Protein AF-A0A2I0TPC4-F1 (afdb_monomer_lite)

Secondary structure (DSSP, 8-state):
-HHHHHHHHHHHHHHHHHHS-SSHHHHHHHHHHHHHHHHTSTT-TTS-HHHHHHHTTPPPHHHHHHHHHHHHHHHHHHHHHHHHHHHH--

Radius of gyration: 18.24 Å; chains: 1; bounding box: 35×21×56 Å

Sequence (90 aa):
MPLYYSLVRPHLEYCVQLWSPQHRKDMDLLQWIQQRAMKIIRGLEHLFYEDRLRELGLFSLEKRRIQGDPIVAFSYLQGAYRKILISIFK

Structure (mmCIF, N/CA/C/O backbone):
data_AF-A0A2I0TPC4-F1
#
_entry.id   AF-A0A2I0TPC4-F1
#
loop_
_atom_site.group_PDB
_atom_site.id
_atom_site.type_symbol
_atom_site.label_atom_id
_atom_site.label_alt_id
_atom_site.label_comp_id
_atom_site.label_asym_id
_atom_site.label_entity_id
_atom_site.label_seq_id
_atom_site.pdbx_PDB_ins_code
_atom_site.Cartn_x
_atom_site.Cartn_y
_atom_site.Cartn_z
_atom_site.occupancy
_atom_site.B_iso_or_equiv
_atom_site.auth_seq_id
_atom_site.auth_comp_id
_atom_site.auth_asym_id
_atom_site.auth_atom_id
_atom_site.pdbx_PDB_model_num
ATOM 1 N N . MET A 1 1 ? -13.212 6.598 -28.666 1.00 58.53 1 MET A N 1
ATOM 2 C CA . MET A 1 1 ? -13.077 7.195 -27.317 1.00 58.53 1 MET A CA 1
ATOM 3 C C . MET A 1 1 ? -11.606 7.505 -26.992 1.00 58.53 1 MET A C 1
ATOM 5 O O . MET A 1 1 ? -11.038 6.856 -26.122 1.00 58.53 1 MET A O 1
ATOM 9 N N . PRO A 1 2 ? -10.954 8.462 -27.685 1.00 69.69 2 PRO A N 1
ATOM 10 C CA . PRO A 1 2 ? -9.522 8.749 -27.498 1.00 69.69 2 PRO A CA 1
ATOM 11 C C . PRO A 1 2 ? -9.245 9.642 -26.276 1.00 69.69 2 PRO A C 1
ATOM 13 O O . PRO A 1 2 ? -8.188 9.540 -25.664 1.00 69.69 2 PRO A O 1
ATOM 16 N N . LEU A 1 3 ? -10.221 10.477 -25.897 1.00 69.75 3 LEU A N 1
ATOM 17 C CA . LEU A 1 3 ? -10.084 11.513 -24.867 1.00 69.75 3 LEU A CA 1
ATOM 18 C C . LEU A 1 3 ? -9.950 10.958 -23.442 1.00 69.75 3 LEU A C 1
ATOM 20 O O . LEU A 1 3 ? -9.184 11.491 -22.644 1.00 69.75 3 LEU A O 1
ATOM 24 N N . TYR A 1 4 ? -10.656 9.865 -23.129 1.00 70.69 4 TYR A N 1
ATOM 25 C CA . TYR A 1 4 ? -10.541 9.199 -21.828 1.00 70.69 4 TYR A CA 1
ATOM 26 C C . TYR A 1 4 ? -9.114 8.696 -21.615 1.00 70.69 4 TYR A C 1
ATOM 28 O O . TYR A 1 4 ? -8.480 9.037 -20.628 1.00 70.69 4 TYR A O 1
ATOM 36 N N . TYR A 1 5 ? -8.554 7.968 -22.582 1.00 67.25 5 TYR A N 1
ATOM 37 C CA . TYR A 1 5 ? -7.179 7.493 -22.469 1.00 67.25 5 TYR A CA 1
ATOM 38 C C . TYR A 1 5 ? -6.155 8.631 -22.478 1.00 67.25 5 TYR A C 1
ATOM 40 O O . TYR A 1 5 ? -5.181 8.538 -21.747 1.00 67.25 5 TYR A O 1
ATOM 48 N N . SER A 1 6 ? -6.348 9.710 -23.242 1.00 74.69 6 SER A N 1
ATOM 49 C CA . SER A 1 6 ? -5.372 10.808 -23.268 1.00 74.69 6 SER A CA 1
ATOM 50 C C . SER A 1 6 ? -5.358 11.654 -21.995 1.00 74.69 6 SER A C 1
ATOM 52 O O . SER A 1 6 ? -4.315 12.198 -21.662 1.00 74.69 6 SER A O 1
ATOM 54 N N . LEU A 1 7 ? -6.488 11.784 -21.294 1.00 76.12 7 LEU A N 1
ATOM 55 C CA . LEU A 1 7 ? -6.583 12.601 -20.078 1.00 76.12 7 LEU A CA 1
ATOM 56 C C . LEU A 1 7 ? -6.449 11.760 -18.811 1.00 76.12 7 LEU A C 1
ATOM 58 O O . LEU A 1 7 ? -5.711 12.111 -17.900 1.00 76.12 7 LEU A O 1
ATOM 62 N N . VAL A 1 8 ? -7.127 10.618 -18.752 1.00 79.06 8 VAL A N 1
ATOM 63 C CA . VAL A 1 8 ? -7.206 9.798 -17.539 1.00 79.06 8 VAL A CA 1
ATOM 64 C C . VAL A 1 8 ? -5.949 8.957 -17.353 1.00 79.06 8 VAL A C 1
ATOM 66 O O . VAL A 1 8 ? -5.508 8.769 -16.222 1.00 79.06 8 VAL A O 1
ATOM 69 N N . ARG A 1 9 ? -5.319 8.491 -18.440 1.00 79.25 9 ARG A N 1
ATOM 70 C CA . ARG A 1 9 ? -4.118 7.651 -18.347 1.00 79.25 9 ARG A CA 1
ATOM 71 C C . ARG A 1 9 ? -2.906 8.390 -17.766 1.00 79.25 9 ARG A C 1
ATOM 73 O O . ARG A 1 9 ? -2.311 7.812 -16.865 1.00 79.25 9 ARG A O 1
ATOM 80 N N . PRO A 1 10 ? -2.567 9.635 -18.163 1.00 76.31 10 PRO A N 1
ATOM 81 C CA . PRO A 1 10 ? -1.481 10.377 -17.517 1.00 76.31 10 PRO A CA 1
ATOM 82 C C . PRO A 1 10 ? -1.719 10.592 -16.020 1.00 76.31 10 PRO A C 1
ATOM 84 O O . PRO A 1 10 ? -0.791 10.469 -15.225 1.00 76.31 10 PRO A O 1
ATOM 87 N N . HIS A 1 11 ? -2.967 10.859 -15.615 1.00 72.81 11 HIS A N 1
ATOM 88 C CA . HIS A 1 11 ? -3.313 11.004 -14.201 1.00 72.81 11 HIS A CA 1
ATOM 89 C C . HIS A 1 11 ? -3.191 9.681 -13.440 1.00 72.81 11 HIS A C 1
ATOM 91 O O . HIS A 1 11 ? -2.627 9.660 -12.350 1.00 72.81 11 HIS A O 1
ATOM 97 N N . LEU A 1 12 ? -3.653 8.569 -14.017 1.00 67.25 12 LEU A N 1
ATOM 98 C CA . LEU A 1 12 ? -3.485 7.244 -13.418 1.00 67.25 12 LEU A CA 1
ATOM 99 C C . LEU A 1 12 ? -2.014 6.826 -13.340 1.00 67.25 12 LEU A C 1
ATOM 101 O O . LEU A 1 12 ? -1.596 6.317 -12.306 1.00 67.25 12 LEU A O 1
ATOM 105 N N . GLU A 1 13 ? -1.224 7.063 -14.388 1.00 68.19 13 GLU A N 1
ATOM 106 C CA . GLU A 1 13 ? 0.216 6.773 -14.413 1.00 68.19 13 GLU A CA 1
ATOM 107 C C . GLU A 1 13 ? 0.979 7.611 -13.376 1.00 68.19 13 GLU A C 1
ATOM 109 O O . GLU A 1 13 ? 1.864 7.090 -12.698 1.00 68.19 13 GLU A O 1
ATOM 114 N N . TYR A 1 14 ? 0.584 8.868 -13.161 1.00 65.50 14 TYR A N 1
ATOM 115 C CA . TYR A 1 14 ? 1.106 9.681 -12.062 1.00 65.50 14 TYR A CA 1
ATOM 116 C C . TYR A 1 14 ? 0.700 9.125 -10.687 1.00 65.50 14 TYR A C 1
ATOM 118 O O . TYR A 1 14 ? 1.538 8.973 -9.798 1.00 65.50 14 TYR A O 1
ATOM 126 N N . CYS A 1 15 ? -0.569 8.739 -10.511 1.00 68.12 15 CYS A N 1
ATOM 127 C CA . CYS A 1 15 ? -1.030 8.113 -9.272 1.00 68.12 15 CYS A CA 1
ATOM 128 C C . CYS A 1 15 ? -0.296 6.798 -8.980 1.00 68.12 15 CYS A C 1
ATOM 130 O O . CYS A 1 15 ? -0.080 6.487 -7.816 1.00 68.12 15 CYS A O 1
ATOM 132 N N . VAL A 1 16 ? 0.134 6.037 -9.991 1.00 65.69 16 VAL A N 1
ATOM 133 C CA . VAL A 1 16 ? 0.914 4.801 -9.795 1.00 65.69 16 VAL A CA 1
ATOM 134 C C . VAL A 1 16 ? 2.2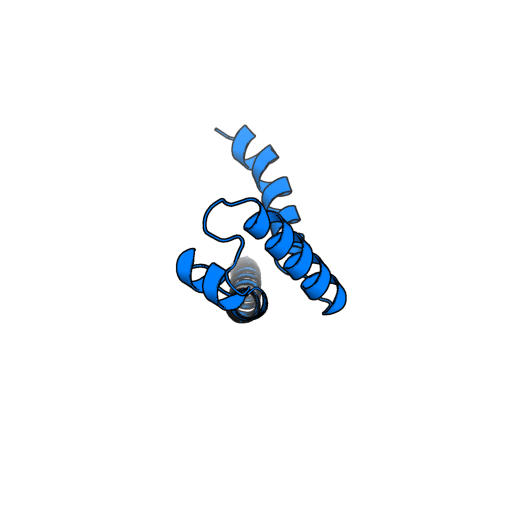41 5.071 -9.080 1.00 65.69 16 VAL A C 1
ATOM 136 O O . VAL A 1 16 ? 2.621 4.279 -8.220 1.00 65.69 16 VAL A O 1
ATOM 139 N N . GLN A 1 17 ? 2.914 6.195 -9.351 1.00 64.19 17 GLN A N 1
ATOM 140 C CA . GLN A 1 17 ? 4.119 6.583 -8.602 1.00 64.19 17 GLN A CA 1
ATOM 141 C C . GLN A 1 17 ? 3.793 6.894 -7.139 1.00 64.19 17 GLN A C 1
ATOM 143 O O . GLN A 1 17 ? 4.510 6.459 -6.241 1.00 64.19 17 GLN A O 1
ATOM 148 N N . LEU A 1 18 ? 2.674 7.583 -6.900 1.00 64.31 18 LEU A N 1
ATOM 149 C CA . LEU A 1 18 ? 2.181 7.853 -5.551 1.00 64.31 18 LEU A CA 1
ATOM 150 C C . LEU A 1 18 ? 1.813 6.558 -4.810 1.00 64.31 18 LEU A C 1
ATOM 152 O O . LEU A 1 18 ? 2.044 6.461 -3.617 1.00 64.31 18 LEU A O 1
ATOM 156 N N . TRP A 1 19 ? 1.282 5.541 -5.489 1.00 63.31 19 TRP A N 1
ATOM 157 C CA . TRP A 1 19 ? 0.982 4.237 -4.882 1.00 63.31 19 TRP A CA 1
ATOM 158 C C . TRP A 1 19 ? 2.211 3.330 -4.720 1.00 63.31 19 TRP A C 1
ATOM 160 O O . TRP A 1 19 ? 2.119 2.314 -4.028 1.00 63.31 19 TRP A O 1
ATOM 170 N N . SER A 1 20 ? 3.350 3.691 -5.319 1.00 66.00 20 SER A N 1
ATOM 171 C CA . SER A 1 20 ? 4.611 2.943 -5.264 1.00 66.00 20 SER A CA 1
ATOM 172 C C . SER A 1 20 ? 5.795 3.830 -4.835 1.00 66.00 20 SER A C 1
ATOM 174 O O . SER A 1 20 ? 6.764 3.990 -5.587 1.00 66.00 20 SER A O 1
ATOM 176 N N . PRO A 1 21 ? 5.745 4.416 -3.626 1.00 66.44 21 PRO A N 1
ATOM 177 C CA . PRO A 1 21 ? 6.817 5.251 -3.087 1.00 66.44 21 PRO A CA 1
ATOM 178 C C . PRO A 1 21 ? 8.155 4.498 -3.014 1.00 66.44 21 PRO A C 1
ATOM 180 O O . PRO A 1 21 ? 8.266 3.431 -2.405 1.00 66.44 21 PRO A O 1
ATOM 183 N N . GLN A 1 22 ? 9.206 5.077 -3.602 1.00 66.12 22 GLN A N 1
ATOM 184 C CA . GLN A 1 22 ? 10.552 4.492 -3.581 1.00 66.12 22 GLN A CA 1
ATOM 185 C C . GLN A 1 22 ? 11.191 4.566 -2.185 1.00 66.12 22 GLN A C 1
ATOM 187 O O . GLN A 1 22 ? 11.905 3.638 -1.789 1.00 66.12 22 GLN A O 1
ATOM 192 N N . HIS A 1 23 ? 10.896 5.620 -1.415 1.00 71.44 23 HIS A N 1
ATOM 193 C CA . HIS A 1 23 ? 11.454 5.862 -0.085 1.00 71.44 23 HIS A CA 1
ATOM 194 C C . HIS A 1 23 ? 10.536 5.368 1.041 1.00 71.44 23 HIS A C 1
ATOM 196 O O . HIS A 1 23 ? 9.319 5.535 0.997 1.00 71.44 23 HIS A O 1
ATOM 202 N N . ARG A 1 24 ? 11.132 4.826 2.115 1.00 72.69 24 ARG A N 1
ATOM 203 C CA . ARG A 1 24 ? 10.385 4.363 3.303 1.00 72.69 24 ARG A CA 1
ATOM 204 C C . ARG A 1 24 ? 9.536 5.464 3.955 1.00 72.69 24 ARG A C 1
ATOM 206 O O . ARG A 1 24 ? 8.419 5.192 4.362 1.00 72.69 24 ARG A O 1
ATOM 213 N N . LYS A 1 25 ? 10.021 6.710 3.982 1.00 78.44 25 LYS A N 1
ATOM 214 C CA . LYS A 1 25 ? 9.288 7.850 4.565 1.00 78.44 25 LYS A CA 1
ATOM 215 C C . LYS A 1 25 ? 7.964 8.132 3.849 1.00 78.44 25 LYS A C 1
ATOM 217 O O . LYS A 1 25 ? 6.968 8.449 4.491 1.00 78.44 25 LYS A O 1
ATOM 222 N N . ASP A 1 26 ? 7.953 7.980 2.529 1.00 80.38 26 ASP A N 1
ATOM 223 C CA . ASP A 1 26 ? 6.755 8.196 1.722 1.00 80.38 26 ASP A CA 1
ATOM 224 C C . ASP A 1 26 ? 5.767 7.033 1.907 1.00 80.38 26 ASP A C 1
ATOM 226 O O . ASP A 1 26 ? 4.559 7.258 1.969 1.00 80.38 26 ASP A O 1
ATOM 230 N N . MET A 1 27 ? 6.268 5.800 2.092 1.00 77.62 27 MET A N 1
ATOM 231 C CA . MET A 1 27 ? 5.437 4.650 2.482 1.00 77.62 27 MET A CA 1
ATOM 232 C C . MET A 1 27 ? 4.726 4.886 3.815 1.00 77.62 27 MET A C 1
ATOM 234 O O . MET A 1 27 ? 3.522 4.648 3.897 1.00 77.62 27 MET A O 1
ATOM 238 N N . ASP A 1 28 ? 5.439 5.382 4.827 1.00 84.00 28 ASP A N 1
ATOM 239 C CA . ASP A 1 28 ? 4.861 5.661 6.146 1.00 84.00 28 ASP A CA 1
ATOM 240 C C . ASP A 1 28 ? 3.764 6.733 6.053 1.00 84.00 28 ASP A C 1
ATOM 242 O O . ASP A 1 28 ? 2.691 6.598 6.648 1.00 84.00 28 ASP A O 1
ATOM 246 N N . LEU A 1 29 ? 3.993 7.775 5.245 1.00 85.62 29 LEU A N 1
ATOM 247 C CA . LEU A 1 29 ? 3.005 8.822 4.988 1.00 85.62 29 LEU A CA 1
ATOM 248 C C . LEU A 1 29 ? 1.749 8.261 4.304 1.00 85.62 29 LEU A C 1
ATOM 250 O O . LEU A 1 29 ? 0.630 8.544 4.736 1.00 85.62 29 LEU A O 1
ATOM 254 N N . LEU A 1 30 ? 1.914 7.438 3.268 1.00 84.19 30 LEU A N 1
ATOM 255 C CA . LEU A 1 30 ? 0.802 6.786 2.570 1.00 84.19 30 LEU A CA 1
ATOM 256 C C . LEU A 1 30 ? 0.032 5.829 3.475 1.00 84.19 30 LEU A C 1
ATOM 258 O O . LEU A 1 30 ? -1.200 5.820 3.451 1.00 84.19 30 LEU A O 1
ATOM 262 N N . GLN A 1 31 ? 0.734 5.067 4.310 1.00 85.75 31 GLN A N 1
ATOM 263 C CA . GLN A 1 31 ? 0.121 4.183 5.293 1.00 85.75 31 GLN A CA 1
ATOM 264 C C . GLN A 1 31 ? -0.697 4.977 6.314 1.00 85.75 31 GLN A C 1
ATOM 266 O O . GLN A 1 31 ? -1.821 4.590 6.639 1.00 85.75 31 GLN A O 1
ATOM 271 N N . TRP A 1 32 ? -0.187 6.120 6.771 1.00 86.88 32 TRP A N 1
ATOM 272 C CA . TRP A 1 32 ? -0.900 7.002 7.690 1.00 86.88 32 TRP A CA 1
ATOM 273 C C . TRP A 1 32 ? -2.153 7.626 7.057 1.00 86.88 32 TRP A C 1
ATOM 275 O O . TRP A 1 32 ? -3.225 7.622 7.670 1.00 86.88 32 TRP A O 1
ATOM 285 N N . ILE A 1 33 ? -2.057 8.108 5.813 1.00 87.69 33 ILE A N 1
ATOM 286 C CA . ILE A 1 33 ? -3.208 8.633 5.061 1.00 87.69 33 ILE A CA 1
ATOM 287 C C . ILE A 1 33 ? -4.265 7.534 4.888 1.00 87.69 33 ILE A C 1
ATOM 289 O O . ILE A 1 33 ? -5.446 7.760 5.161 1.00 87.69 33 ILE A O 1
ATOM 293 N N . GLN A 1 34 ? -3.842 6.328 4.502 1.00 86.25 34 GLN A N 1
ATOM 294 C CA . GLN A 1 34 ? -4.720 5.173 4.333 1.00 86.25 34 GLN A CA 1
ATOM 295 C C . GLN A 1 34 ? -5.425 4.804 5.648 1.00 86.25 34 GLN A C 1
ATOM 297 O O . GLN A 1 34 ? -6.643 4.621 5.668 1.00 86.25 34 GLN A O 1
ATOM 302 N N . GLN A 1 35 ? -4.693 4.758 6.763 1.00 87.00 35 GLN A N 1
ATOM 303 C CA . GLN A 1 35 ? -5.260 4.517 8.092 1.00 87.00 35 GLN A CA 1
ATOM 304 C C . GLN A 1 35 ? -6.304 5.565 8.473 1.00 87.00 35 GLN A C 1
ATOM 306 O O . GLN A 1 35 ? -7.361 5.225 9.011 1.00 87.00 35 GLN A O 1
ATOM 311 N N . ARG A 1 36 ? -6.029 6.842 8.192 1.00 88.38 36 ARG A N 1
ATOM 312 C CA . ARG A 1 36 ? -6.943 7.941 8.500 1.00 88.38 36 ARG A CA 1
ATOM 313 C C . ARG A 1 36 ? -8.219 7.868 7.668 1.00 88.38 36 ARG A C 1
ATOM 315 O O . ARG A 1 36 ? -9.295 8.046 8.227 1.00 88.38 36 ARG A O 1
ATOM 322 N N . ALA A 1 37 ? -8.113 7.535 6.384 1.00 87.44 37 ALA A N 1
ATOM 323 C CA . ALA A 1 37 ? -9.274 7.301 5.530 1.00 87.44 37 ALA A CA 1
ATOM 324 C C . ALA A 1 37 ? -10.110 6.108 6.026 1.00 87.44 37 ALA A C 1
ATOM 326 O O . ALA A 1 37 ? -11.327 6.212 6.157 1.00 87.44 37 ALA A O 1
ATOM 327 N N . MET A 1 38 ? -9.461 5.000 6.399 1.00 87.06 38 MET A N 1
ATOM 328 C CA . MET A 1 38 ? -10.146 3.808 6.914 1.00 87.06 38 MET A CA 1
ATOM 329 C C . MET A 1 38 ? -10.805 4.026 8.280 1.00 87.06 38 MET A C 1
ATOM 331 O O . MET A 1 38 ? -11.765 3.335 8.598 1.00 87.06 38 MET A O 1
ATOM 335 N N . LYS A 1 39 ? -10.330 4.979 9.096 1.00 85.69 39 LYS A N 1
ATOM 336 C CA . LYS A 1 39 ? -11.011 5.378 10.345 1.00 85.69 39 LYS A CA 1
ATOM 337 C C . LYS A 1 39 ? -12.365 6.041 10.106 1.00 85.69 39 LYS A C 1
ATOM 339 O O . LYS A 1 39 ? -13.172 6.044 11.018 1.00 85.69 39 LYS A O 1
ATOM 344 N N . ILE A 1 40 ? -12.613 6.598 8.923 1.00 8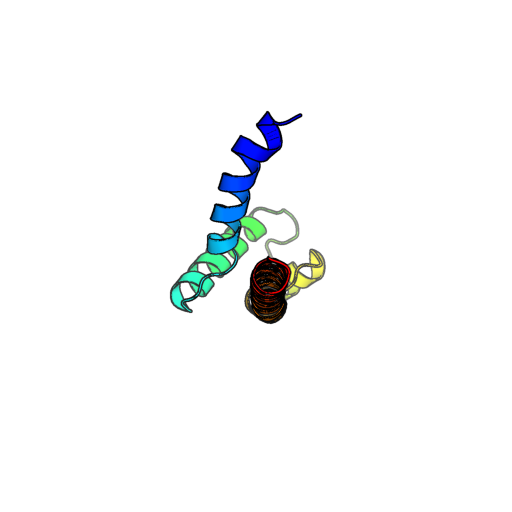7.56 40 ILE A N 1
ATOM 345 C CA . ILE A 1 40 ? -13.888 7.260 8.607 1.00 87.56 40 ILE A CA 1
ATOM 346 C C . ILE A 1 40 ? -14.974 6.223 8.270 1.00 87.56 40 ILE A C 1
ATOM 348 O O . ILE A 1 40 ? -16.167 6.511 8.343 1.00 87.56 40 ILE A O 1
ATOM 352 N N . ILE A 1 41 ? -14.575 4.998 7.919 1.00 87.31 41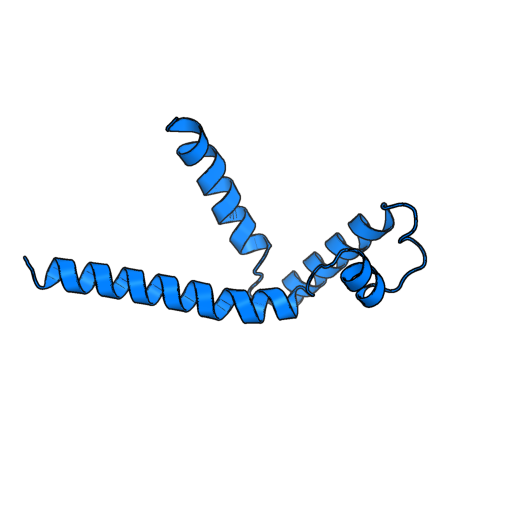 ILE A N 1
ATOM 353 C CA . ILE A 1 41 ? -15.503 3.917 7.601 1.00 87.31 41 ILE A CA 1
ATOM 354 C C . ILE A 1 41 ? -16.107 3.389 8.908 1.00 87.31 41 ILE A C 1
ATOM 356 O O . ILE A 1 41 ? -15.429 2.742 9.711 1.00 87.31 41 ILE A O 1
ATOM 360 N N . ARG A 1 42 ? -17.404 3.655 9.106 1.00 87.81 42 ARG A N 1
ATOM 361 C CA . ARG A 1 42 ? -18.172 3.153 10.253 1.00 87.81 42 ARG A CA 1
ATOM 362 C C . ARG A 1 42 ? -18.050 1.632 10.354 1.00 87.81 42 ARG A C 1
ATOM 364 O O . ARG A 1 42 ? -18.183 0.933 9.355 1.00 87.81 42 ARG A O 1
ATOM 371 N N . GLY A 1 43 ? -17.797 1.130 11.561 1.00 86.44 43 GLY A N 1
ATOM 372 C CA . GLY A 1 43 ? -17.582 -0.300 11.829 1.00 86.44 43 GLY A CA 1
ATOM 373 C C . GLY A 1 43 ? -16.116 -0.746 11.776 1.00 86.44 43 GLY A C 1
ATOM 374 O O . GLY A 1 43 ? -15.775 -1.750 12.390 1.00 86.44 43 GLY A O 1
ATOM 375 N N . LEU A 1 44 ? -15.224 0.033 11.151 1.00 88.38 44 LEU A N 1
ATOM 376 C CA . LEU A 1 44 ? -13.777 -0.228 11.165 1.00 88.38 44 LEU A CA 1
ATOM 377 C C . LEU A 1 44 ? -13.031 0.600 12.222 1.00 88.38 44 LEU A C 1
ATOM 379 O O . LEU A 1 44 ? -11.841 0.392 12.434 1.00 88.38 44 LEU A O 1
ATOM 383 N N . GLU A 1 45 ? -13.706 1.528 12.902 1.00 84.25 45 GLU A N 1
ATOM 384 C CA . GLU A 1 45 ? -13.116 2.515 13.821 1.00 84.25 45 GLU A CA 1
ATOM 385 C C . GLU A 1 45 ? -12.261 1.903 14.940 1.00 84.25 45 GLU A C 1
ATOM 387 O O . GLU A 1 45 ? -11.212 2.463 15.273 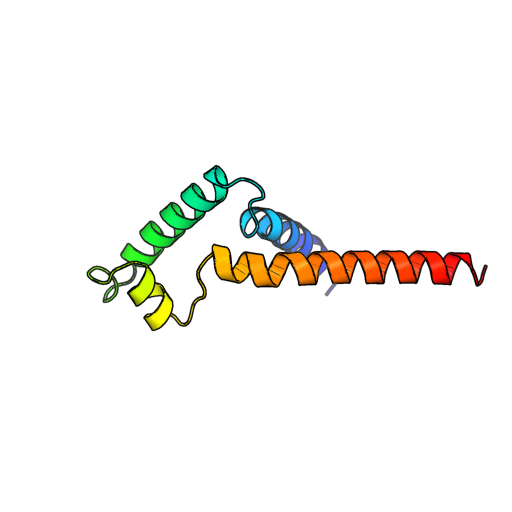1.00 84.25 45 GLU A O 1
ATOM 392 N N . HIS A 1 46 ? -12.668 0.744 15.462 1.00 85.50 46 HIS A N 1
ATOM 393 C CA . HIS A 1 46 ? -12.031 0.073 16.601 1.00 85.50 46 HIS A CA 1
ATOM 394 C C . HIS A 1 46 ? -10.985 -0.973 16.209 1.00 85.50 46 HIS A C 1
ATOM 396 O O . HIS A 1 46 ? -10.194 -1.390 17.048 1.00 85.50 46 HIS A O 1
ATOM 402 N N . LEU A 1 47 ? -10.968 -1.397 14.946 1.00 88.12 47 LEU A N 1
ATOM 403 C CA . LEU A 1 47 ? -10.070 -2.451 14.484 1.00 88.12 47 LEU A CA 1
ATOM 404 C C . LEU A 1 47 ? -8.639 -1.925 14.340 1.00 88.12 47 LEU A C 1
ATOM 406 O O . LEU A 1 47 ? -8.433 -0.747 14.018 1.00 88.12 47 LEU A O 1
ATOM 410 N N . PHE A 1 48 ? -7.644 -2.791 14.529 1.00 86.75 48 PHE A N 1
ATOM 411 C CA . PHE A 1 48 ? -6.259 -2.464 14.196 1.00 86.75 48 PHE A CA 1
ATOM 412 C C . PHE A 1 48 ? -6.071 -2.399 12.679 1.00 86.75 48 PHE A C 1
ATOM 414 O O . PHE A 1 48 ? -6.876 -2.919 11.911 1.00 86.75 48 PHE A O 1
ATOM 421 N N . TYR A 1 49 ? -5.012 -1.725 12.228 1.00 84.44 49 TYR A N 1
ATOM 422 C CA . TYR A 1 49 ? -4.763 -1.514 10.799 1.00 84.44 49 TYR A CA 1
ATOM 423 C C . TYR A 1 49 ? -4.737 -2.824 9.996 1.00 84.44 49 TYR A C 1
ATOM 425 O O . TYR A 1 49 ? -5.387 -2.903 8.957 1.00 84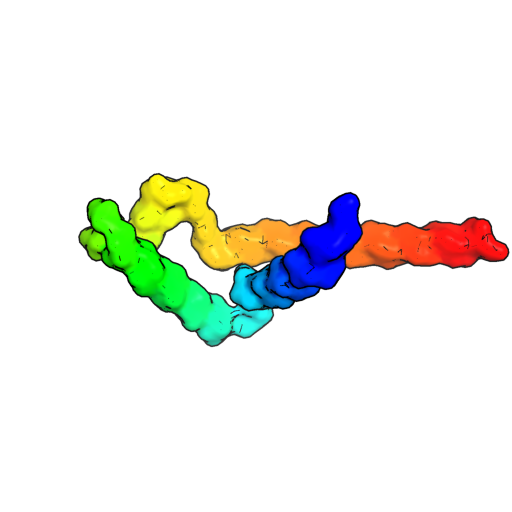.44 49 TYR A O 1
ATOM 433 N N . GLU A 1 50 ? -4.055 -3.852 10.505 1.00 86.81 50 GLU A N 1
ATOM 434 C CA . GLU A 1 50 ? -3.979 -5.166 9.853 1.00 86.81 50 GLU A CA 1
ATOM 435 C C . GLU A 1 50 ? -5.347 -5.861 9.779 1.00 86.81 50 GLU A C 1
ATOM 437 O O . GLU A 1 50 ? -5.706 -6.419 8.742 1.00 86.81 50 GLU A O 1
ATOM 442 N N . ASP A 1 51 ? -6.162 -5.754 10.832 1.00 89.44 51 ASP A N 1
ATOM 443 C CA . ASP A 1 51 ? -7.512 -6.329 10.850 1.00 89.44 51 ASP A CA 1
ATOM 444 C C . ASP A 1 51 ? -8.440 -5.614 9.862 1.00 89.44 51 ASP A C 1
ATOM 446 O O . ASP A 1 51 ? -9.209 -6.259 9.155 1.00 89.44 51 ASP A O 1
ATOM 450 N N . ARG A 1 52 ? -8.324 -4.285 9.733 1.00 90.06 52 ARG A N 1
ATOM 451 C CA . ARG A 1 52 ? -9.075 -3.518 8.722 1.00 90.06 52 ARG A CA 1
ATOM 452 C C . ARG A 1 52 ? -8.678 -3.892 7.306 1.00 90.06 52 ARG A C 1
ATOM 454 O O . ARG A 1 52 ? -9.539 -3.952 6.434 1.00 90.06 52 ARG A O 1
ATOM 461 N N . LEU A 1 53 ? -7.384 -4.106 7.063 1.00 88.94 53 LEU A N 1
ATOM 462 C CA . LEU A 1 53 ? -6.902 -4.573 5.767 1.00 88.94 53 LEU A CA 1
ATOM 463 C C . LEU A 1 53 ? -7.524 -5.926 5.427 1.00 88.94 53 LEU A C 1
ATOM 465 O O . LEU A 1 53 ? -8.002 -6.107 4.310 1.00 88.94 53 LEU A O 1
ATOM 469 N N . ARG A 1 54 ? -7.574 -6.842 6.399 1.00 90.25 54 ARG A N 1
ATOM 470 C CA . ARG A 1 54 ? -8.182 -8.163 6.228 1.00 90.25 54 ARG A CA 1
ATOM 471 C C . ARG A 1 54 ? -9.686 -8.081 5.972 1.00 90.25 54 ARG A C 1
ATOM 473 O O . ARG A 1 54 ? -10.156 -8.734 5.046 1.00 90.25 54 ARG A O 1
ATOM 480 N N . GLU A 1 55 ? -10.405 -7.255 6.729 1.00 90.06 55 GLU A N 1
ATOM 481 C CA . GLU A 1 55 ? -11.851 -7.044 6.573 1.00 90.06 55 GLU A CA 1
ATOM 482 C C . GLU A 1 55 ? -12.198 -6.451 5.198 1.00 90.06 55 GLU A C 1
ATOM 484 O O . GLU A 1 55 ? -13.166 -6.850 4.557 1.00 90.06 55 GLU A O 1
ATOM 489 N N . LEU A 1 56 ? -11.361 -5.533 4.702 1.00 87.00 56 LEU A N 1
ATOM 490 C CA . LEU A 1 56 ? -11.510 -4.924 3.378 1.00 87.00 56 LEU A CA 1
ATOM 491 C C . LEU A 1 56 ? -10.931 -5.779 2.236 1.00 87.00 56 LEU A C 1
ATOM 493 O O . LEU A 1 56 ? -11.008 -5.370 1.077 1.00 87.00 56 LEU A O 1
ATOM 497 N N . GLY A 1 57 ? -10.315 -6.929 2.530 1.00 88.19 57 GLY A N 1
ATOM 498 C CA . GLY A 1 57 ? -9.638 -7.764 1.532 1.00 88.19 57 GLY A CA 1
ATOM 499 C C . GLY A 1 57 ? -8.452 -7.074 0.841 1.00 88.19 57 GLY A C 1
ATOM 500 O O . GLY A 1 57 ? -8.094 -7.424 -0.283 1.00 88.19 57 GLY A O 1
ATOM 501 N N . LEU A 1 58 ? -7.848 -6.073 1.486 1.00 85.50 58 LEU A N 1
ATOM 502 C CA . LEU A 1 58 ? -6.742 -5.288 0.949 1.00 85.50 58 LEU A CA 1
ATOM 503 C C . LEU A 1 58 ? -5.392 -5.845 1.406 1.00 85.50 58 LEU A C 1
ATOM 505 O O . LEU A 1 58 ? -5.211 -6.272 2.543 1.00 85.50 58 LEU A O 1
ATOM 509 N N . PHE A 1 59 ? -4.396 -5.767 0.528 1.00 82.88 59 PHE A N 1
ATOM 510 C CA . PHE A 1 59 ? -3.011 -6.049 0.892 1.00 82.88 59 PHE A CA 1
ATOM 511 C C . PHE A 1 59 ? -2.339 -4.828 1.532 1.00 82.88 59 PHE A C 1
ATOM 513 O O . PHE A 1 59 ? -2.596 -3.677 1.149 1.00 82.88 59 PHE A O 1
ATOM 520 N N . SER A 1 60 ? -1.405 -5.082 2.453 1.00 82.56 60 SER A N 1
ATOM 521 C CA . SER A 1 60 ? -0.514 -4.045 2.975 1.00 82.56 60 SER A CA 1
ATOM 522 C C . SER A 1 60 ? 0.255 -3.365 1.834 1.00 82.56 60 SER A C 1
ATOM 524 O O . SER A 1 60 ? 0.465 -3.947 0.764 1.00 82.56 60 SER A O 1
ATOM 526 N N . LEU A 1 61 ? 0.647 -2.103 2.034 1.00 80.50 61 LEU A N 1
ATOM 527 C CA . LEU A 1 61 ? 1.405 -1.343 1.030 1.00 80.50 61 LEU A CA 1
ATOM 528 C C . LEU A 1 61 ? 2.723 -2.041 0.674 1.00 80.50 61 LEU A C 1
ATOM 530 O O . LEU A 1 61 ? 3.060 -2.151 -0.501 1.00 80.50 61 LEU A O 1
ATOM 534 N N . GLU A 1 62 ? 3.412 -2.596 1.671 1.00 80.62 62 GLU A N 1
ATOM 535 C CA . GLU A 1 62 ? 4.644 -3.360 1.472 1.00 80.62 62 GLU A CA 1
ATOM 536 C C . GLU A 1 62 ? 4.415 -4.598 0.595 1.00 80.62 62 GLU A C 1
ATOM 538 O O . GLU A 1 62 ? 5.130 -4.811 -0.384 1.00 80.62 62 GLU A O 1
ATOM 543 N N . LYS A 1 63 ? 3.356 -5.374 0.861 1.00 80.88 63 LYS A N 1
ATOM 544 C CA . LYS A 1 63 ? 3.026 -6.559 0.059 1.00 80.88 63 LYS A CA 1
ATOM 545 C C . LYS A 1 63 ? 2.614 -6.200 -1.371 1.00 80.88 63 LYS A C 1
ATOM 547 O O . LYS A 1 63 ? 3.015 -6.893 -2.305 1.00 80.88 63 LYS A O 1
ATOM 552 N N . ARG A 1 64 ? 1.863 -5.106 -1.560 1.00 80.62 64 ARG A N 1
ATOM 553 C CA . ARG A 1 64 ? 1.520 -4.584 -2.897 1.00 80.62 64 ARG A CA 1
ATOM 554 C C . ARG A 1 64 ? 2.761 -4.171 -3.678 1.00 80.62 64 ARG A C 1
ATOM 556 O O . ARG A 1 64 ? 2.845 -4.476 -4.862 1.00 80.62 64 ARG A O 1
ATOM 563 N N . ARG A 1 65 ? 3.737 -3.543 -3.022 1.00 76.56 65 ARG A N 1
ATOM 564 C CA . ARG A 1 65 ? 5.014 -3.173 -3.641 1.00 76.56 65 ARG A CA 1
ATOM 565 C C . ARG A 1 65 ? 5.830 -4.394 -4.048 1.00 76.56 65 ARG A C 1
ATOM 567 O O . ARG A 1 65 ? 6.276 -4.459 -5.185 1.00 76.56 65 ARG A O 1
ATOM 574 N N . ILE A 1 66 ? 5.976 -5.378 -3.159 1.00 76.69 66 ILE A N 1
ATOM 575 C CA . ILE A 1 66 ? 6.706 -6.621 -3.465 1.00 76.69 66 ILE A CA 1
ATOM 576 C C . ILE A 1 66 ? 6.117 -7.310 -4.706 1.00 76.69 66 ILE A C 1
ATOM 578 O O . ILE A 1 66 ? 6.854 -7.908 -5.483 1.00 76.69 66 ILE A O 1
ATOM 582 N N . GLN A 1 67 ? 4.804 -7.204 -4.921 1.00 76.12 67 GLN A N 1
ATOM 583 C CA . GLN A 1 67 ? 4.160 -7.694 -6.141 1.00 76.12 67 GLN A CA 1
ATOM 584 C C . GLN A 1 67 ? 4.338 -6.744 -7.338 1.00 76.12 67 GLN A C 1
ATOM 586 O O . GLN A 1 67 ? 4.560 -7.212 -8.450 1.00 76.12 67 GLN A O 1
ATOM 591 N N . GLY A 1 68 ? 4.253 -5.428 -7.133 1.00 74.94 68 GLY A N 1
ATOM 592 C CA . GLY A 1 68 ? 4.339 -4.414 -8.187 1.00 74.94 68 GLY A CA 1
ATOM 593 C C . GLY A 1 68 ? 5.738 -4.233 -8.783 1.00 74.94 68 GLY A C 1
ATOM 594 O O . GLY A 1 68 ? 5.860 -4.162 -10.004 1.00 74.94 68 GLY A O 1
ATOM 595 N N . ASP A 1 69 ? 6.789 -4.213 -7.960 1.00 76.25 69 ASP A N 1
ATOM 596 C CA . ASP A 1 69 ? 8.169 -3.947 -8.395 1.00 76.25 69 ASP A CA 1
ATOM 597 C C . ASP A 1 69 ? 8.641 -4.961 -9.469 1.00 76.25 69 ASP A C 1
ATOM 599 O O . ASP A 1 69 ? 9.102 -4.534 -10.535 1.00 76.25 69 ASP A O 1
ATOM 603 N N . PRO A 1 70 ? 8.456 -6.289 -9.295 1.00 74.88 70 PRO A N 1
ATOM 604 C CA . PRO A 1 70 ? 8.778 -7.271 -10.330 1.00 74.88 70 PRO A CA 1
ATOM 605 C C . PRO A 1 70 ? 7.898 -7.166 -11.581 1.00 74.88 70 PRO A C 1
ATOM 607 O O . PRO A 1 70 ? 8.392 -7.393 -12.683 1.00 74.88 70 PRO A O 1
ATOM 610 N N . ILE A 1 71 ? 6.613 -6.811 -11.444 1.00 76.50 71 ILE A N 1
ATOM 611 C CA . ILE A 1 71 ? 5.693 -6.643 -12.587 1.00 76.50 71 ILE A CA 1
ATOM 612 C C . ILE A 1 71 ? 6.134 -5.454 -13.447 1.00 76.50 71 ILE A C 1
ATOM 614 O O . ILE A 1 71 ? 6.198 -5.557 -14.675 1.00 76.50 71 ILE A O 1
ATOM 618 N N . VAL A 1 72 ? 6.488 -4.336 -12.809 1.00 75.19 72 VAL A N 1
ATOM 619 C CA . VAL A 1 72 ? 7.009 -3.147 -13.489 1.00 75.19 72 VAL A CA 1
ATOM 620 C C . VAL A 1 72 ? 8.347 -3.465 -14.154 1.00 75.19 72 VAL A C 1
ATOM 622 O O . VAL A 1 72 ? 8.508 -3.185 -15.344 1.00 75.19 72 VAL A O 1
ATOM 625 N N . ALA A 1 73 ? 9.272 -4.125 -13.449 1.00 76.88 73 ALA A N 1
ATOM 626 C CA . ALA A 1 73 ? 10.554 -4.544 -14.014 1.00 76.88 73 ALA A CA 1
ATOM 627 C C . ALA A 1 73 ? 10.376 -5.467 -15.234 1.00 76.88 73 ALA A C 1
ATOM 629 O O . ALA A 1 73 ? 10.998 -5.250 -16.276 1.00 76.88 73 ALA A O 1
ATOM 630 N N . PHE A 1 74 ? 9.472 -6.445 -15.150 1.00 76.81 74 PHE A N 1
ATOM 631 C CA . PHE A 1 74 ? 9.148 -7.341 -16.258 1.00 76.81 74 PHE A CA 1
ATOM 632 C C . PHE A 1 74 ? 8.568 -6.586 -17.461 1.00 76.81 74 PHE A C 1
ATOM 634 O O . PHE A 1 74 ? 8.993 -6.811 -18.595 1.00 76.81 74 PHE A O 1
ATOM 641 N N . SER A 1 75 ? 7.654 -5.638 -17.232 1.00 73.75 75 SER A N 1
ATOM 642 C CA . SER A 1 75 ? 7.077 -4.820 -18.306 1.00 73.75 75 SER A CA 1
ATOM 643 C C . SER A 1 75 ? 8.130 -3.970 -19.030 1.00 73.75 75 SER A C 1
ATOM 645 O O . SER A 1 75 ? 8.094 -3.840 -20.257 1.00 73.75 75 SER A O 1
ATOM 647 N N . TYR A 1 76 ? 9.121 -3.454 -18.294 1.00 76.44 76 TYR A N 1
ATOM 648 C CA . TYR A 1 76 ? 10.237 -2.705 -18.864 1.00 76.44 76 TYR A CA 1
ATOM 649 C C . TYR A 1 76 ? 11.141 -3.604 -19.712 1.00 76.44 76 TYR A C 1
ATOM 651 O O . TYR A 1 76 ? 11.484 -3.244 -20.838 1.00 76.44 76 TYR A O 1
ATOM 659 N N . LEU A 1 77 ? 11.468 -4.801 -19.214 1.00 78.88 77 LEU A N 1
ATOM 660 C CA . LEU A 1 77 ? 12.250 -5.797 -19.949 1.00 78.88 77 LEU A CA 1
ATOM 661 C C . LEU A 1 77 ? 11.542 -6.240 -21.233 1.00 78.88 77 LEU A C 1
ATOM 663 O O . LEU A 1 77 ? 12.170 -6.320 -22.287 1.00 78.88 77 LEU A O 1
ATOM 667 N N . GLN A 1 78 ? 10.228 -6.454 -21.184 1.00 77.81 78 GLN A N 1
ATOM 668 C CA . GLN A 1 78 ? 9.439 -6.803 -22.363 1.00 77.81 78 GLN A CA 1
ATOM 669 C C . GLN A 1 78 ? 9.388 -5.651 -23.382 1.00 77.81 78 GLN A C 1
ATOM 671 O O . GLN A 1 78 ? 9.490 -5.877 -24.590 1.00 77.81 78 GLN A O 1
ATOM 676 N N . GLY A 1 79 ? 9.271 -4.406 -22.909 1.00 76.94 79 GLY A N 1
ATOM 677 C CA . GLY A 1 79 ? 9.353 -3.210 -23.747 1.00 76.94 79 GLY A CA 1
ATOM 678 C C . GLY A 1 79 ? 10.727 -3.040 -24.403 1.00 76.94 79 GLY A C 1
ATOM 679 O O . GLY A 1 79 ? 10.808 -2.739 -25.595 1.00 76.94 79 GLY A O 1
ATOM 680 N N . ALA A 1 80 ? 11.805 -3.283 -23.654 1.00 69.38 80 ALA A N 1
ATOM 681 C CA . ALA A 1 80 ? 13.173 -3.272 -24.163 1.00 69.38 80 ALA A CA 1
ATOM 682 C C . ALA A 1 80 ? 13.391 -4.380 -25.204 1.00 69.38 80 ALA A C 1
ATOM 684 O O . ALA A 1 80 ? 13.911 -4.110 -26.284 1.00 69.38 80 ALA A O 1
ATOM 685 N N . TYR A 1 81 ? 12.900 -5.592 -24.939 1.00 63.97 81 TYR A N 1
ATOM 686 C CA . TYR A 1 81 ? 12.953 -6.713 -25.874 1.00 63.97 81 TYR A CA 1
ATOM 687 C C . TYR A 1 81 ? 12.188 -6.423 -27.173 1.00 63.97 81 TYR A C 1
ATOM 689 O O . TYR A 1 81 ? 12.703 -6.674 -28.259 1.00 63.97 81 TYR A O 1
ATOM 697 N N . ARG A 1 82 ? 11.005 -5.795 -27.095 1.00 68.25 82 ARG A N 1
ATOM 698 C CA . ARG A 1 82 ? 10.273 -5.318 -28.283 1.00 68.25 82 ARG A CA 1
ATOM 699 C C . ARG A 1 82 ? 11.080 -4.310 -29.099 1.00 68.25 82 ARG A C 1
ATOM 701 O O . ARG A 1 82 ? 11.108 -4.418 -30.319 1.00 68.25 82 ARG A O 1
ATOM 708 N N . LYS A 1 83 ? 11.728 -3.338 -28.448 1.00 69.06 83 LYS A N 1
ATOM 709 C CA . LYS A 1 83 ? 12.571 -2.343 -29.135 1.00 69.06 83 LYS A CA 1
ATOM 710 C C . LYS A 1 83 ? 13.776 -2.995 -29.816 1.00 69.06 83 LYS A C 1
ATOM 712 O O . LYS A 1 83 ? 14.071 -2.654 -30.956 1.00 69.06 83 LYS A O 1
ATOM 717 N N . ILE A 1 84 ? 14.423 -3.948 -29.145 1.00 69.94 84 ILE A N 1
ATOM 718 C CA . ILE A 1 84 ? 15.549 -4.716 -29.689 1.00 69.94 84 ILE A CA 1
ATOM 719 C C . ILE A 1 84 ? 15.101 -5.541 -30.899 1.00 69.94 84 ILE A C 1
ATOM 721 O O . ILE A 1 84 ? 15.726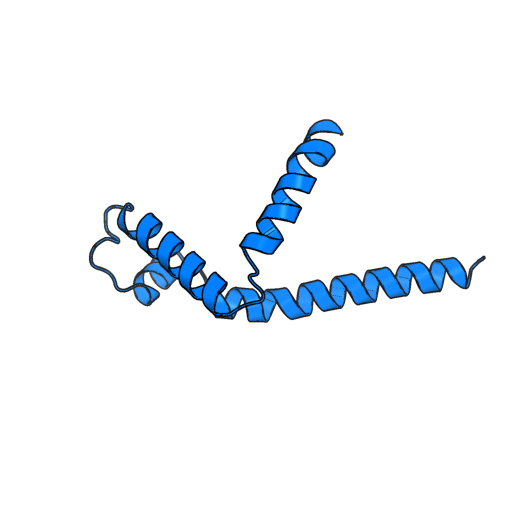 -5.451 -31.947 1.00 69.94 84 ILE A O 1
ATOM 725 N N . LEU A 1 85 ? 13.983 -6.268 -30.807 1.00 61.75 85 LEU A N 1
ATOM 726 C CA . LEU A 1 85 ? 13.435 -7.025 -31.937 1.00 61.75 85 LEU A CA 1
ATOM 727 C C . LEU A 1 85 ? 13.150 -6.124 -33.144 1.00 61.75 85 LEU A C 1
ATOM 729 O O . LEU A 1 85 ? 13.579 -6.429 -34.249 1.00 61.75 85 LEU A O 1
ATOM 733 N N . ILE A 1 86 ? 12.490 -4.982 -32.944 1.00 68.69 86 ILE A N 1
ATOM 734 C CA . ILE A 1 86 ? 12.201 -4.035 -34.034 1.00 68.69 86 ILE A CA 1
ATOM 735 C C . ILE A 1 86 ? 13.492 -3.467 -34.648 1.00 68.69 86 ILE A C 1
ATOM 737 O O . ILE A 1 86 ? 13.521 -3.185 -35.841 1.00 68.69 86 ILE A O 1
ATOM 741 N N . SER A 1 87 ? 14.558 -3.317 -33.856 1.00 63.31 87 SER A N 1
ATOM 742 C CA . SER A 1 87 ? 15.869 -2.880 -34.345 1.00 63.31 87 SER A CA 1
ATOM 743 C C . SER A 1 87 ? 16.652 -3.975 -35.072 1.00 63.31 87 SER A C 1
ATOM 745 O O . SER A 1 87 ? 17.558 -3.636 -35.820 1.00 63.31 87 SER A O 1
ATOM 747 N N . ILE A 1 88 ? 16.354 -5.254 -34.829 1.00 65.94 88 ILE A N 1
ATOM 748 C CA . ILE A 1 88 ? 17.001 -6.400 -35.490 1.00 65.94 88 ILE A CA 1
ATOM 749 C C . ILE A 1 88 ? 16.309 -6.730 -36.823 1.00 65.94 88 ILE A C 1
ATOM 751 O O . ILE A 1 88 ? 16.955 -7.199 -37.751 1.00 65.94 88 ILE A O 1
ATOM 755 N N . PHE A 1 89 ? 15.001 -6.479 -36.932 1.00 62.19 89 PHE A N 1
ATOM 756 C CA . PHE A 1 89 ? 14.209 -6.701 -38.150 1.00 62.19 89 PHE A CA 1
ATOM 757 C C . PHE A 1 89 ? 14.139 -5.470 -39.080 1.00 62.19 89 PHE A C 1
ATOM 759 O O . PHE A 1 89 ? 13.233 -5.384 -39.911 1.00 62.19 89 PHE A O 1
ATOM 766 N N . LYS A 1 90 ? 15.066 -4.516 -38.942 1.00 49.78 90 LYS A N 1
ATOM 767 C CA . LYS A 1 90 ? 15.196 -3.319 -39.783 1.00 49.78 90 LYS A CA 1
ATOM 768 C C . LYS A 1 90 ? 16.605 -3.243 -40.354 1.00 49.78 90 LYS A C 1
ATOM 770 O O . LYS A 1 90 ? 16.717 -2.828 -41.525 1.00 49.78 90 LYS A O 1
#

Organism: NCBI:txid1758121

Foldseek 3Di:
DVVCCVPVVVVVVVVVCLLQPPDPVSLVVVLVVVVVVLCVDPPCVPPDSVVSCVVVVHDRSVVVNVVVVVVVVVVVVVVVVVVVVVVVVD

pLDDT: mean 77.15, std 9.08, range [49.78, 90.25]